Protein AF-A0A7W4J8Z8-F1 (afdb_monomer_lite)

Structure (mmCIF, N/CA/C/O backbone):
data_AF-A0A7W4J8Z8-F1
#
_entry.id   AF-A0A7W4J8Z8-F1
#
loop_
_atom_site.group_PDB
_atom_site.id
_atom_site.type_symbol
_atom_site.label_atom_id
_atom_site.label_alt_id
_atom_site.label_comp_id
_atom_site.label_asym_id
_atom_site.label_entity_id
_atom_site.label_seq_id
_atom_site.pdbx_PDB_ins_code
_atom_site.Cartn_x
_atom_site.Cartn_y
_atom_site.Cartn_z
_atom_site.occupancy
_atom_site.B_iso_or_equiv
_atom_site.auth_seq_id
_atom_site.auth_comp_id
_atom_site.auth_asym_id
_atom_site.auth_atom_id
_atom_site.pdbx_PDB_model_num
ATOM 1 N N . MET A 1 1 ? -40.034 30.675 -9.585 1.00 42.38 1 MET A N 1
ATOM 2 C CA . MET A 1 1 ? -39.821 30.495 -8.136 1.00 42.38 1 MET A CA 1
ATOM 3 C C . MET A 1 1 ? -39.514 29.017 -7.910 1.00 42.38 1 MET A C 1
ATOM 5 O O . MET A 1 1 ? -40.435 28.218 -7.879 1.00 42.38 1 MET A O 1
ATOM 9 N N . VAL A 1 2 ? -38.231 28.637 -7.919 1.00 40.91 2 VAL A N 1
ATOM 10 C CA . VAL A 1 2 ? -37.767 27.247 -7.735 1.00 40.91 2 VAL A CA 1
ATOM 11 C C . VAL A 1 2 ? -36.966 27.216 -6.442 1.00 40.91 2 VAL A C 1
ATOM 13 O O . VAL A 1 2 ? -36.036 28.000 -6.263 1.00 40.91 2 VAL A O 1
ATOM 16 N N . GLN A 1 3 ? -37.427 26.385 -5.515 1.00 41.19 3 GLN A N 1
ATOM 17 C CA . GLN A 1 3 ? -37.025 26.367 -4.119 1.00 41.19 3 GLN A CA 1
ATOM 18 C C . GLN A 1 3 ? -35.650 25.710 -3.961 1.00 41.19 3 GLN A C 1
ATOM 20 O O . GLN A 1 3 ? -35.452 24.547 -4.304 1.00 41.19 3 GLN A O 1
ATOM 25 N N . ALA A 1 4 ? -34.708 26.487 -3.429 1.00 51.62 4 ALA A N 1
ATOM 26 C CA . ALA A 1 4 ? -33.482 26.001 -2.820 1.00 51.62 4 ALA A CA 1
ATOM 27 C C . ALA A 1 4 ? -33.839 25.282 -1.511 1.00 51.62 4 ALA A C 1
ATOM 29 O O . ALA A 1 4 ? -34.516 25.860 -0.662 1.00 51.62 4 ALA A O 1
ATOM 30 N N . GLY A 1 5 ? -33.406 24.032 -1.347 1.00 47.78 5 GLY A N 1
ATOM 31 C CA . GLY A 1 5 ? -33.751 23.276 -0.145 1.00 47.78 5 GLY A CA 1
ATOM 32 C C . GLY A 1 5 ? -33.188 21.866 -0.064 1.00 47.78 5 GLY A C 1
ATOM 33 O O . GLY A 1 5 ? -33.944 20.972 0.276 1.00 47.78 5 GLY A O 1
ATOM 34 N N . LEU A 1 6 ? -31.900 21.643 -0.355 1.00 52.88 6 LEU A N 1
ATOM 35 C CA . LEU A 1 6 ? -31.219 20.387 0.007 1.00 52.88 6 LEU A CA 1
ATOM 36 C C . LEU A 1 6 ? -29.762 20.643 0.431 1.00 52.88 6 LEU A C 1
ATOM 38 O O . LEU A 1 6 ? -28.813 20.166 -0.183 1.00 52.88 6 LEU A O 1
ATOM 42 N N . TYR A 1 7 ? -29.601 21.400 1.517 1.00 50.25 7 TYR A N 1
ATOM 43 C CA . TYR A 1 7 ? -28.434 21.322 2.401 1.00 50.25 7 TYR A CA 1
ATOM 44 C C . TYR A 1 7 ? -28.851 20.559 3.665 1.00 50.25 7 TYR A C 1
ATOM 46 O O . TYR A 1 7 ? -28.956 21.134 4.743 1.00 50.25 7 TYR A O 1
ATOM 54 N N . THR A 1 8 ? -29.172 19.271 3.528 1.00 57.00 8 THR A N 1
ATOM 55 C CA . THR A 1 8 ? -29.459 18.404 4.679 1.00 57.00 8 THR A CA 1
ATOM 56 C C . THR A 1 8 ? -28.176 17.691 5.078 1.00 57.00 8 THR A C 1
ATOM 58 O O . THR A 1 8 ? -27.707 16.795 4.379 1.00 57.00 8 THR A O 1
ATOM 61 N N . GLY A 1 9 ? -27.606 18.114 6.202 1.00 55.19 9 GLY A N 1
ATOM 62 C CA . GLY A 1 9 ? -26.416 17.537 6.820 1.00 55.19 9 GLY A CA 1
ATOM 63 C C . GLY A 1 9 ? -26.642 16.229 7.586 1.00 55.19 9 GLY A C 1
ATOM 64 O O . GLY A 1 9 ? -25.750 15.841 8.325 1.00 55.19 9 GLY A O 1
ATOM 65 N N . ASP A 1 10 ? -27.767 15.523 7.420 1.00 56.47 10 ASP A N 1
ATOM 66 C CA . ASP A 1 10 ? -28.214 14.528 8.415 1.00 56.47 10 ASP A CA 1
ATOM 67 C C . ASP A 1 10 ? -28.560 13.144 7.848 1.00 56.47 10 ASP A C 1
ATOM 69 O O . ASP A 1 10 ? -29.516 12.494 8.266 1.00 56.47 10 ASP A O 1
ATOM 73 N N . VAL A 1 11 ? -27.745 12.636 6.924 1.00 57.03 11 VAL A N 1
ATOM 74 C CA . VAL A 1 11 ? -27.672 11.183 6.706 1.00 57.03 11 VAL A CA 1
ATOM 75 C C . VAL A 1 11 ? -26.208 10.783 6.617 1.00 57.03 11 VAL A C 1
ATOM 77 O O . VAL A 1 11 ? -25.703 10.444 5.549 1.00 57.03 11 VAL A O 1
ATOM 80 N N . LEU A 1 12 ? -25.492 10.856 7.748 1.00 52.72 12 LEU A N 1
ATOM 81 C CA . LEU A 1 12 ? -24.251 10.100 7.876 1.00 52.72 12 LEU A CA 1
ATOM 82 C C . LEU A 1 12 ? -24.650 8.624 7.758 1.00 52.72 12 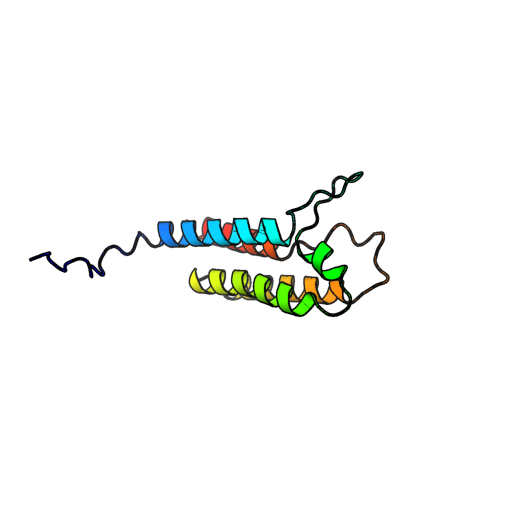LEU A C 1
ATOM 84 O O . LEU A 1 12 ? -25.371 8.107 8.614 1.00 52.72 12 LEU A O 1
ATOM 88 N N . PRO A 1 13 ? -24.270 7.947 6.671 1.00 57.25 13 PRO A N 1
ATOM 89 C CA . PRO A 1 13 ? -24.523 6.523 6.532 1.00 57.25 13 PRO A CA 1
ATOM 90 C C . PRO A 1 13 ? -23.908 5.808 7.747 1.00 57.25 13 PRO A C 1
ATOM 92 O O . PRO A 1 13 ? -22.919 6.298 8.301 1.00 57.25 13 PRO A O 1
ATOM 95 N N . PRO A 1 14 ? -24.476 4.671 8.196 1.00 64.69 14 PRO A N 1
ATOM 96 C CA . PRO A 1 14 ? -23.965 3.984 9.378 1.00 64.69 14 PRO A CA 1
ATOM 97 C C . PRO A 1 14 ? -22.458 3.803 9.209 1.00 64.69 14 PRO A C 1
ATOM 99 O O . PRO A 1 14 ? -22.031 3.454 8.108 1.00 64.69 14 PRO A O 1
ATOM 102 N N . MET A 1 15 ? -21.650 4.060 10.246 1.00 63.53 15 MET A N 1
ATOM 103 C CA . MET A 1 15 ? -20.179 4.074 10.121 1.00 63.53 15 MET A CA 1
ATOM 104 C C . MET A 1 15 ? -19.640 2.840 9.367 1.00 63.53 15 MET A C 1
ATOM 106 O O . MET A 1 15 ? -18.682 2.941 8.605 1.00 63.53 15 MET A O 1
ATOM 110 N N . GLY A 1 16 ? -20.318 1.689 9.479 1.00 74.75 16 GLY A N 1
ATOM 111 C CA . GLY A 1 16 ? -20.030 0.482 8.698 1.00 74.75 16 GLY A CA 1
ATOM 112 C C . GLY A 1 16 ? -20.227 0.598 7.174 1.00 74.75 16 GLY A C 1
ATOM 113 O O . GLY A 1 16 ? -19.421 0.052 6.425 1.00 74.75 16 GLY A O 1
ATOM 114 N N . ALA A 1 17 ? -21.244 1.311 6.685 1.00 82.12 17 ALA A N 1
ATOM 115 C CA . ALA A 1 17 ? -21.470 1.546 5.255 1.00 82.12 17 ALA A CA 1
ATOM 116 C C . ALA A 1 17 ? -20.430 2.501 4.647 1.00 82.12 17 ALA A C 1
ATOM 118 O O . ALA A 1 17 ? -20.005 2.301 3.506 1.00 82.12 17 ALA A O 1
ATOM 119 N N . ASP A 1 18 ? -19.976 3.503 5.406 1.00 86.81 18 ASP A N 1
ATOM 120 C CA . ASP A 1 18 ? -18.858 4.352 4.988 1.00 86.81 18 ASP A CA 1
ATOM 121 C C . ASP A 1 18 ? -17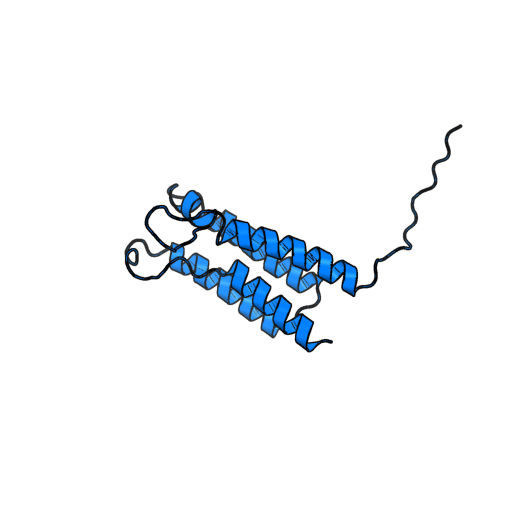.554 3.577 4.909 1.00 86.81 18 ASP A C 1
ATOM 123 O O . ASP A 1 18 ? -16.892 3.603 3.871 1.00 86.81 18 ASP A O 1
ATOM 127 N N . VAL A 1 19 ? -17.216 2.831 5.960 1.00 88.06 19 VAL A N 1
ATOM 128 C CA . VAL A 1 19 ? -16.030 1.969 5.978 1.00 88.06 19 VAL A CA 1
ATOM 129 C C . VAL A 1 19 ? -16.065 0.970 4.814 1.00 88.06 19 VAL A C 1
ATOM 131 O O . VAL A 1 19 ? -15.070 0.825 4.106 1.00 88.06 19 VAL A O 1
ATOM 134 N N . ALA A 1 20 ? -17.215 0.353 4.525 1.00 89.00 20 ALA A N 1
ATOM 135 C CA . ALA A 1 20 ? -17.363 -0.571 3.400 1.00 89.00 20 ALA A CA 1
ATOM 136 C C . AL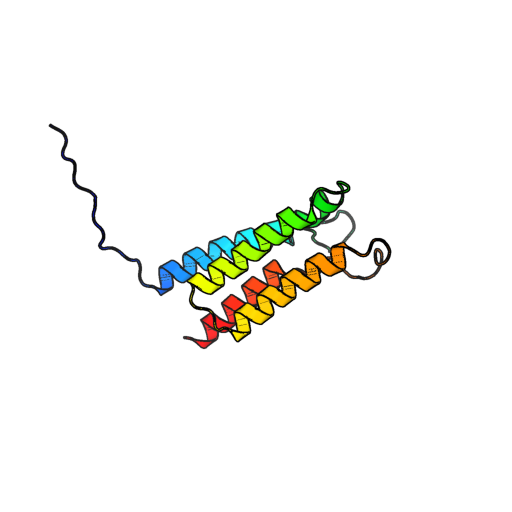A A 1 20 ? -17.133 0.100 2.033 1.00 89.00 20 ALA A C 1
ATOM 138 O O . ALA A 1 20 ? -16.428 -0.449 1.183 1.00 89.00 20 ALA A O 1
ATOM 139 N N . ARG A 1 21 ? -17.681 1.303 1.807 1.00 90.62 21 ARG A N 1
ATOM 140 C CA . ARG A 1 21 ? -17.453 2.053 0.558 1.00 90.62 2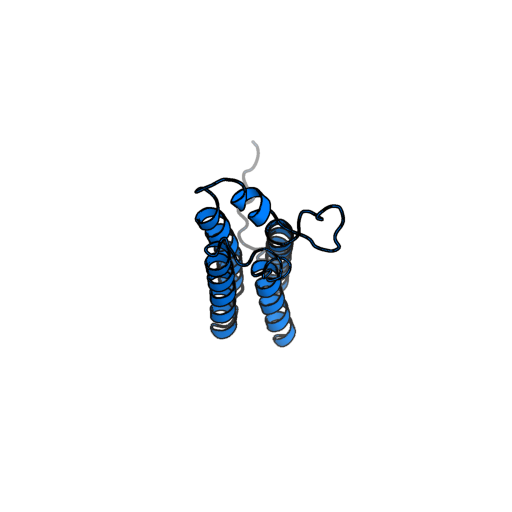1 ARG A CA 1
ATOM 141 C C . ARG A 1 21 ? -15.989 2.438 0.373 1.00 90.62 21 ARG A C 1
ATOM 143 O O . ARG A 1 21 ? -15.465 2.313 -0.735 1.00 90.62 21 ARG A O 1
ATOM 150 N N . ARG A 1 22 ? -15.336 2.891 1.444 1.00 92.06 22 ARG A N 1
ATOM 151 C CA . ARG A 1 22 ? -13.910 3.244 1.437 1.00 92.06 22 ARG A CA 1
ATOM 152 C C . ARG A 1 22 ? -13.047 2.024 1.134 1.00 92.06 22 ARG A C 1
ATOM 154 O O . ARG A 1 22 ? -12.228 2.080 0.219 1.00 92.06 22 ARG A O 1
ATOM 161 N N . LEU A 1 23 ? -13.317 0.900 1.799 1.00 92.62 23 LEU A N 1
ATOM 162 C CA . LEU A 1 23 ? -12.635 -0.373 1.568 1.00 92.62 23 LEU A CA 1
ATOM 163 C C . LEU A 1 23 ? -12.757 -0.845 0.110 1.00 92.62 23 LEU A C 1
ATOM 165 O O . LEU A 1 23 ? -11.762 -1.216 -0.508 1.00 92.62 23 LEU A O 1
ATOM 169 N N . LEU A 1 24 ? -13.957 -0.784 -0.477 1.00 93.25 24 LEU A N 1
ATOM 170 C CA . LEU A 1 24 ? -14.163 -1.146 -1.884 1.00 93.25 24 LEU A CA 1
ATOM 171 C C . LEU A 1 24 ? -13.348 -0.265 -2.839 1.00 93.25 24 LEU A C 1
ATOM 173 O O . LEU A 1 24 ? -12.801 -0.767 -3.824 1.00 93.25 24 LEU A O 1
ATOM 177 N N . ARG A 1 25 ? -13.253 1.039 -2.553 1.00 92.19 25 ARG A N 1
ATOM 178 C CA . ARG A 1 25 ? -12.481 1.988 -3.365 1.00 92.19 25 ARG A CA 1
ATOM 179 C C . ARG A 1 25 ? -10.992 1.654 -3.344 1.00 92.19 25 ARG A C 1
ATOM 181 O O . ARG A 1 25 ? -10.401 1.493 -4.411 1.00 92.19 25 ARG A O 1
ATOM 188 N N . ILE A 1 26 ? -10.403 1.493 -2.160 1.00 92.69 26 ILE A N 1
ATOM 189 C CA . ILE A 1 26 ? -8.972 1.177 -2.038 1.00 92.69 26 ILE A CA 1
ATOM 190 C C . ILE A 1 26 ? -8.639 -0.230 -2.537 1.00 92.69 26 ILE A C 1
ATOM 192 O O . ILE A 1 26 ? -7.560 -0.432 -3.075 1.00 92.69 26 ILE A O 1
ATOM 196 N N . LYS A 1 27 ? -9.571 -1.188 -2.453 1.00 93.12 27 LYS A N 1
ATOM 197 C CA . LYS A 1 27 ? -9.395 -2.538 -3.009 1.00 93.12 27 LYS A CA 1
ATOM 198 C C . LYS A 1 27 ? -9.288 -2.527 -4.530 1.00 93.12 27 LYS A C 1
ATOM 200 O O . LYS A 1 27 ? -8.431 -3.207 -5.089 1.00 93.12 27 LYS A O 1
ATOM 205 N N . ARG A 1 28 ? -10.136 -1.741 -5.202 1.00 91.75 28 ARG A N 1
ATOM 206 C CA . ARG A 1 28 ? -10.043 -1.540 -6.657 1.00 91.75 28 ARG A CA 1
ATOM 207 C C . ARG A 1 28 ? -8.730 -0.867 -7.032 1.00 91.75 28 ARG A C 1
ATOM 209 O O . ARG A 1 28 ? -8.068 -1.328 -7.953 1.00 91.75 28 ARG A O 1
ATOM 216 N N . LEU A 1 29 ? -8.351 0.177 -6.295 1.00 89.88 29 LEU A N 1
ATOM 217 C CA . LEU A 1 29 ? -7.101 0.892 -6.528 1.00 89.88 29 LEU A CA 1
ATOM 218 C C . LEU A 1 29 ? -5.887 -0.034 -6.367 1.00 89.88 29 LEU A C 1
ATOM 220 O O . LEU A 1 29 ? -5.099 -0.149 -7.293 1.00 89.88 29 LEU A O 1
ATOM 224 N N . ALA A 1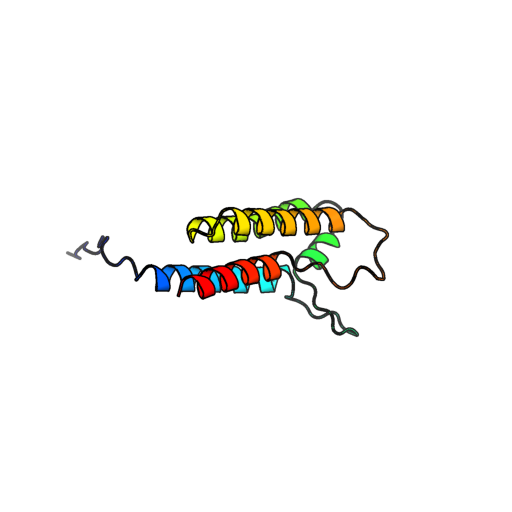 30 ? -5.797 -0.776 -5.261 1.00 89.44 30 ALA A N 1
ATOM 225 C CA . ALA A 1 30 ? -4.729 -1.745 -5.019 1.00 89.44 30 ALA A CA 1
ATOM 226 C C . ALA A 1 30 ? -4.626 -2.806 -6.123 1.00 89.44 30 ALA A C 1
ATOM 228 O O . ALA A 1 30 ? -3.535 -3.171 -6.546 1.00 89.44 30 ALA A O 1
ATOM 229 N N . TRP A 1 31 ? -5.765 -3.293 -6.622 1.00 89.44 31 TRP A N 1
ATOM 230 C CA . TRP A 1 31 ? -5.767 -4.256 -7.719 1.00 89.44 31 TRP A CA 1
ATOM 231 C C . TRP A 1 31 ? -5.214 -3.660 -9.016 1.00 89.44 31 TRP A C 1
ATOM 233 O O . TRP A 1 31 ? -4.465 -4.325 -9.728 1.00 89.44 31 TRP A O 1
ATOM 243 N N . VAL A 1 32 ? -5.556 -2.406 -9.311 1.00 87.25 32 VAL A N 1
ATOM 244 C CA . VAL A 1 32 ? -5.033 -1.691 -10.479 1.00 87.25 32 VAL A CA 1
ATOM 245 C C . VAL A 1 32 ? -3.523 -1.440 -10.343 1.00 87.25 32 VAL A C 1
ATOM 247 O O . VAL A 1 32 ? -2.777 -1.649 -11.300 1.00 87.25 32 VAL A O 1
ATOM 250 N N . LEU A 1 33 ? -3.064 -1.055 -9.152 1.00 84.06 33 LEU A N 1
ATOM 251 C CA . LEU A 1 33 ? -1.654 -0.757 -8.881 1.00 84.06 33 LEU A CA 1
ATOM 252 C C . LEU A 1 33 ? -0.750 -1.987 -8.947 1.00 84.06 33 LEU A C 1
ATOM 254 O O . LEU A 1 33 ? 0.325 -1.887 -9.527 1.00 84.06 33 LEU A O 1
ATOM 258 N N . ASP A 1 34 ? -1.216 -3.140 -8.451 1.00 83.50 34 ASP A N 1
ATOM 259 C CA . ASP A 1 34 ? -0.359 -4.322 -8.262 1.00 83.50 34 ASP A CA 1
ATOM 260 C C . ASP A 1 34 ? -0.653 -5.476 -9.243 1.00 83.50 34 ASP A C 1
ATOM 262 O O . ASP A 1 34 ? 0.111 -6.443 -9.323 1.00 83.50 34 ASP A O 1
ATOM 266 N N . ALA A 1 35 ? -1.805 -5.477 -9.930 1.00 82.00 35 ALA A N 1
ATOM 267 C CA . ALA A 1 35 ? -2.288 -6.672 -10.638 1.00 82.00 35 ALA A CA 1
ATOM 268 C C . ALA A 1 35 ? -3.108 -6.432 -11.924 1.00 82.00 35 ALA A C 1
ATOM 270 O O . ALA A 1 35 ? -3.694 -7.396 -12.439 1.00 82.00 35 ALA A O 1
ATOM 271 N N . ALA A 1 36 ? -3.147 -5.201 -12.449 1.00 82.31 36 ALA A N 1
ATOM 272 C CA . ALA A 1 36 ? -3.966 -4.827 -13.607 1.00 82.31 36 ALA A CA 1
ATOM 273 C C . ALA A 1 36 ? -3.714 -5.681 -14.863 1.00 82.31 36 ALA A C 1
ATOM 275 O O . ALA A 1 36 ? -4.666 -6.071 -15.542 1.00 82.31 36 ALA A O 1
ATOM 276 N N . PHE A 1 37 ? -2.457 -6.015 -15.160 1.00 74.75 37 PHE A N 1
ATOM 277 C CA . PHE A 1 37 ? -2.054 -6.674 -16.400 1.00 74.75 37 PHE A CA 1
ATOM 278 C C . PHE A 1 37 ? -1.539 -8.089 -16.136 1.00 74.75 37 PHE A C 1
ATOM 280 O O . PHE A 1 37 ? -0.822 -8.351 -15.172 1.00 74.75 37 PHE A O 1
ATOM 287 N N . ARG A 1 38 ? -1.910 -9.039 -16.999 1.00 74.38 38 ARG A N 1
ATOM 288 C CA . ARG A 1 38 ? -1.319 -10.383 -17.009 1.00 74.38 38 ARG A CA 1
ATOM 289 C C . ARG A 1 38 ? -0.152 -10.379 -17.987 1.00 74.38 38 ARG A C 1
ATOM 291 O O . ARG A 1 38 ? -0.330 -9.971 -19.130 1.00 74.38 38 ARG A O 1
ATOM 298 N N . VAL A 1 39 ? 1.002 -10.866 -17.547 1.00 67.50 39 VAL A N 1
ATOM 299 C CA . VAL A 1 39 ? 2.176 -10.980 -18.414 1.00 67.50 39 VAL A CA 1
ATOM 300 C C . VAL A 1 39 ? 1.959 -12.161 -19.374 1.00 67.50 39 VAL A C 1
ATOM 302 O O . VAL A 1 39 ? 1.735 -13.282 -18.904 1.00 67.50 39 VAL A O 1
ATOM 305 N N . PRO A 1 40 ? 1.968 -11.948 -20.704 1.00 60.22 40 PRO A N 1
ATOM 306 C CA . PRO A 1 40 ? 1.782 -13.026 -21.672 1.00 60.22 40 PRO A CA 1
ATOM 307 C C . PRO A 1 40 ? 2.889 -14.077 -21.516 1.00 60.22 40 PRO A C 1
ATOM 309 O O . PRO A 1 40 ? 4.052 -13.740 -21.324 1.00 60.22 40 PRO A O 1
ATOM 312 N N . GLY A 1 41 ? 2.522 -15.360 -21.549 1.00 67.50 41 GLY A N 1
ATOM 313 C CA . GLY A 1 41 ? 3.470 -16.466 -21.356 1.00 67.50 41 GLY A CA 1
ATOM 314 C C . GLY A 1 41 ? 3.792 -16.820 -19.897 1.00 67.50 41 GLY A C 1
ATOM 315 O O . GLY A 1 41 ? 4.460 -17.824 -19.670 1.00 67.50 41 GLY A O 1
ATOM 316 N N . THR A 1 42 ? 3.284 -16.084 -18.897 1.00 68.75 42 THR A N 1
ATOM 317 C CA . THR A 1 42 ? 3.458 -16.438 -17.473 1.00 68.75 42 THR A CA 1
ATOM 318 C C . THR A 1 42 ? 2.138 -16.408 -16.690 1.00 68.75 42 THR A C 1
ATOM 320 O O . THR A 1 42 ? 1.102 -15.933 -17.162 1.00 68.75 42 THR A O 1
ATOM 323 N N . ARG A 1 43 ? 2.143 -16.940 -15.457 1.00 70.31 43 ARG A N 1
ATOM 324 C CA . ARG A 1 43 ? 1.000 -16.834 -14.524 1.00 70.31 43 ARG A CA 1
ATOM 325 C C . ARG A 1 43 ? 0.981 -15.505 -13.761 1.00 70.31 43 ARG A C 1
ATOM 327 O O . ARG A 1 43 ? 0.031 -15.246 -13.017 1.00 70.31 43 ARG A O 1
ATOM 334 N N . PHE A 1 44 ? 2.008 -14.679 -13.930 1.00 66.44 44 PHE A N 1
ATOM 335 C CA . PHE A 1 44 ? 2.213 -13.485 -13.133 1.00 66.44 44 PHE A CA 1
ATOM 336 C C . PHE A 1 44 ? 1.341 -12.323 -13.607 1.00 66.44 44 PHE A C 1
ATOM 338 O O . PHE A 1 44 ? 0.975 -12.192 -14.780 1.00 66.44 44 PHE A O 1
ATOM 345 N N . ARG A 1 45 ? 0.965 -11.487 -12.639 1.00 72.38 45 ARG A N 1
ATOM 346 C CA . ARG A 1 45 ? 0.263 -10.228 -12.873 1.00 72.38 45 ARG A CA 1
ATOM 347 C C . ARG A 1 45 ? 1.127 -9.100 -12.362 1.00 72.38 45 ARG A C 1
ATOM 349 O O . ARG A 1 45 ? 1.578 -9.188 -11.221 1.00 72.38 45 ARG A O 1
ATOM 356 N N . VAL A 1 46 ? 1.273 -8.084 -13.192 1.00 69.88 46 VAL A N 1
ATOM 357 C CA . VAL A 1 46 ? 1.956 -6.835 -12.890 1.00 69.88 46 VAL A CA 1
ATOM 358 C C . VAL A 1 46 ? 0.929 -5.718 -12.964 1.00 69.88 46 VAL A C 1
ATOM 360 O O . VAL A 1 46 ? 0.006 -5.766 -13.782 1.00 69.88 46 VAL A O 1
ATOM 363 N N . GLY A 1 47 ? 1.017 -4.750 -12.068 1.00 72.94 47 GLY A N 1
ATOM 364 C CA . GLY A 1 47 ? 0.152 -3.584 -12.145 1.00 72.94 47 GLY A CA 1
ATOM 365 C C . GLY A 1 47 ? 0.825 -2.423 -12.860 1.00 72.94 47 GLY A C 1
ATOM 366 O O . GLY A 1 47 ? 1.786 -2.615 -13.607 1.00 72.94 47 GLY A O 1
ATOM 367 N N . LEU A 1 48 ? 0.277 -1.225 -12.664 1.00 71.38 48 LEU A N 1
ATOM 368 C CA . LEU A 1 48 ? 0.766 -0.013 -13.326 1.00 71.38 48 LEU A CA 1
ATOM 369 C C . LEU A 1 48 ? 2.235 0.298 -13.007 1.00 71.38 48 LEU A C 1
ATOM 371 O O . LEU A 1 48 ? 2.880 0.941 -13.829 1.00 71.38 48 LEU A O 1
ATOM 375 N N . ASP A 1 49 ? 2.774 -0.204 -11.891 1.00 64.56 49 ASP A N 1
ATOM 376 C CA . ASP A 1 49 ? 4.160 0.068 -11.486 1.00 64.56 49 ASP A CA 1
ATOM 377 C C . ASP A 1 49 ? 5.162 -0.426 -12.523 1.00 64.56 49 ASP A C 1
ATOM 379 O O . ASP A 1 49 ? 6.030 0.306 -12.980 1.00 64.56 49 ASP A O 1
ATOM 383 N N . ALA A 1 50 ? 4.963 -1.653 -13.009 1.00 60.00 50 ALA A N 1
ATOM 384 C CA . ALA A 1 50 ? 5.857 -2.265 -13.984 1.00 60.00 50 ALA A CA 1
ATOM 385 C C . ALA A 1 50 ? 5.846 -1.543 -15.343 1.00 60.00 50 ALA A C 1
ATOM 387 O O . ALA A 1 50 ? 6.838 -1.573 -16.066 1.00 60.00 50 ALA A O 1
ATOM 388 N N . LEU A 1 51 ? 4.732 -0.892 -15.704 1.00 63.22 51 LEU A N 1
ATOM 389 C CA . LEU A 1 51 ? 4.652 -0.076 -16.922 1.00 63.22 51 LEU A CA 1
ATOM 390 C C . LEU A 1 51 ? 5.356 1.268 -16.743 1.00 63.22 51 LEU A C 1
ATOM 392 O O . LEU A 1 51 ? 5.995 1.767 -17.665 1.00 63.22 51 LEU A O 1
ATOM 396 N N . ILE A 1 52 ? 5.231 1.845 -15.554 1.00 62.56 52 ILE A N 1
ATOM 397 C CA . ILE A 1 52 ? 5.818 3.127 -15.195 1.00 62.56 52 ILE A CA 1
ATOM 398 C C . ILE A 1 52 ? 7.343 2.994 -14.992 1.00 62.56 52 ILE A C 1
ATOM 400 O O . ILE A 1 52 ? 8.094 3.851 -15.453 1.00 62.56 52 ILE A O 1
ATOM 404 N N . GLY A 1 53 ? 7.812 1.897 -14.392 1.00 57.19 53 GLY A N 1
ATOM 405 C CA . GLY A 1 53 ? 9.230 1.557 -14.228 1.00 57.19 53 GLY A CA 1
ATOM 406 C C . GLY A 1 53 ? 9.964 1.249 -15.540 1.00 57.19 53 GLY A C 1
ATOM 407 O O . GLY A 1 53 ? 11.191 1.270 -15.573 1.00 57.19 53 GLY A O 1
ATOM 408 N N . LEU A 1 54 ? 9.233 1.034 -16.642 1.00 58.56 54 LEU A N 1
ATOM 409 C CA . LEU A 1 54 ? 9.807 0.942 -17.990 1.00 58.56 54 LEU A CA 1
ATOM 410 C C . LEU A 1 54 ? 10.304 2.310 -18.502 1.00 58.56 54 LEU A C 1
ATOM 412 O O . LEU A 1 54 ? 11.137 2.366 -19.407 1.00 58.56 54 LEU A O 1
ATOM 416 N N . PHE A 1 55 ? 9.812 3.415 -17.926 1.00 54.81 55 PHE A N 1
ATOM 417 C CA . PHE A 1 55 ? 10.286 4.766 -18.210 1.00 54.81 55 PHE A CA 1
ATOM 418 C C . PHE A 1 55 ? 11.395 5.168 -17.221 1.00 54.81 55 PHE A C 1
ATOM 420 O O . PHE A 1 55 ? 11.126 5.315 -16.024 1.00 54.81 55 PHE A O 1
ATOM 427 N N . PRO A 1 56 ? 12.640 5.404 -17.683 1.00 52.09 56 PRO A N 1
ATOM 428 C CA . PRO A 1 56 ? 13.725 5.800 -16.794 1.00 52.09 56 PRO A CA 1
ATOM 429 C C . PRO A 1 56 ? 13.417 7.148 -16.120 1.00 52.09 56 PRO A C 1
ATOM 431 O O . PRO A 1 56 ? 13.217 8.160 -16.789 1.00 52.09 56 PRO A O 1
ATOM 434 N N . GLY A 1 57 ? 13.396 7.156 -14.782 1.00 56.66 57 GLY A N 1
ATOM 435 C CA . GLY A 1 57 ? 13.383 8.369 -13.953 1.00 56.66 57 GLY A CA 1
ATOM 436 C C . GLY A 1 57 ? 12.020 8.952 -13.542 1.00 56.66 57 GLY A C 1
ATOM 437 O O . GLY A 1 57 ? 12.012 9.964 -12.847 1.00 56.66 57 GLY A O 1
ATOM 438 N N . GLY A 1 58 ? 10.879 8.357 -13.918 1.00 52.75 58 GLY A N 1
ATOM 439 C CA . GLY A 1 58 ? 9.559 9.001 -13.740 1.00 52.75 58 GLY A CA 1
ATOM 440 C C . GLY A 1 58 ? 8.579 8.366 -12.745 1.00 52.75 58 GLY A C 1
ATOM 441 O O . GLY A 1 58 ? 7.508 8.926 -12.515 1.00 52.75 58 GLY A O 1
ATOM 442 N N . GLY A 1 59 ? 8.894 7.197 -12.184 1.00 60.03 59 GLY A N 1
ATOM 443 C CA . GLY A 1 59 ? 7.843 6.298 -11.705 1.00 60.03 59 GLY A CA 1
ATOM 444 C C . GLY A 1 59 ? 7.606 6.139 -10.211 1.00 60.03 59 GLY A C 1
ATOM 445 O O . GLY A 1 59 ? 6.464 6.121 -9.749 1.00 60.03 59 GLY A O 1
ATOM 446 N N . SER A 1 60 ? 8.689 6.051 -9.449 1.00 62.25 60 SER A N 1
ATOM 447 C CA . SER A 1 60 ? 8.674 5.582 -8.061 1.00 62.25 60 SER A CA 1
ATOM 448 C C . SER A 1 60 ? 8.019 6.565 -7.089 1.00 62.25 60 SER A C 1
ATOM 450 O O . SER A 1 60 ? 7.303 6.159 -6.177 1.00 62.25 60 SER A O 1
ATOM 452 N N . ALA A 1 61 ? 8.193 7.873 -7.301 1.00 64.94 61 ALA A N 1
ATOM 453 C CA . ALA A 1 61 ? 7.570 8.891 -6.454 1.00 64.94 61 ALA A CA 1
ATOM 454 C C . ALA A 1 61 ? 6.043 8.930 -6.629 1.00 64.94 61 ALA A C 1
ATOM 456 O O . ALA A 1 61 ? 5.308 9.036 -5.649 1.00 64.94 61 ALA A O 1
ATOM 457 N N . LEU A 1 62 ? 5.555 8.813 -7.869 1.00 70.62 62 LEU A N 1
ATOM 458 C CA . LEU A 1 62 ? 4.123 8.782 -8.164 1.00 70.62 62 LEU A CA 1
ATOM 459 C C . LEU A 1 62 ? 3.474 7.506 -7.622 1.00 70.62 62 LEU A C 1
ATOM 461 O O . LEU A 1 62 ? 2.451 7.602 -6.948 1.00 70.62 62 LEU A O 1
ATOM 465 N N . MET A 1 63 ? 4.079 6.337 -7.849 1.00 70.00 63 MET A N 1
ATOM 466 C CA . MET A 1 63 ? 3.550 5.075 -7.320 1.00 70.00 63 MET A CA 1
ATOM 467 C C . MET A 1 63 ? 3.565 5.042 -5.791 1.00 70.00 63 MET A C 1
ATOM 469 O O . MET A 1 63 ? 2.534 4.750 -5.186 1.00 70.00 63 MET A O 1
ATOM 473 N N . GLY A 1 64 ? 4.648 5.501 -5.155 1.00 75.44 64 GLY A N 1
ATOM 474 C CA . GLY A 1 64 ? 4.702 5.671 -3.703 1.00 75.44 64 GLY A CA 1
ATOM 475 C C . GLY A 1 64 ? 3.596 6.589 -3.168 1.00 75.44 64 GLY A C 1
ATOM 476 O O . GLY A 1 64 ? 2.931 6.249 -2.189 1.00 75.44 64 GLY A O 1
ATOM 477 N N . LEU A 1 65 ? 3.318 7.719 -3.830 1.00 80.25 65 LEU A N 1
ATOM 478 C CA . LEU A 1 65 ? 2.238 8.634 -3.432 1.00 80.25 65 LEU A CA 1
ATOM 479 C C . LEU A 1 65 ? 0.848 7.985 -3.507 1.00 80.25 65 LEU A C 1
ATOM 481 O O . LEU A 1 65 ? 0.024 8.199 -2.613 1.00 80.25 65 LEU A O 1
ATOM 485 N N . VAL A 1 66 ? 0.574 7.177 -4.534 1.00 82.19 66 VAL A N 1
ATOM 486 C CA . VAL A 1 66 ? -0.709 6.466 -4.635 1.00 82.19 66 VAL A CA 1
ATOM 487 C C . VAL A 1 66 ? -0.799 5.345 -3.589 1.00 82.19 66 VAL A C 1
ATOM 489 O O . VAL A 1 66 ? -1.852 5.175 -2.969 1.00 82.19 66 VAL A O 1
ATOM 492 N N . SER A 1 67 ? 0.297 4.646 -3.295 1.00 83.38 67 SER A N 1
ATOM 493 C CA . SER A 1 67 ? 0.347 3.667 -2.202 1.00 83.38 67 SER A CA 1
ATOM 494 C C . SER A 1 67 ? 0.094 4.326 -0.832 1.00 83.38 67 SER A C 1
ATOM 496 O O . SER A 1 67 ? -0.655 3.795 -0.004 1.00 83.38 67 SER A O 1
ATOM 498 N N . LEU A 1 68 ? 0.611 5.543 -0.602 1.00 87.00 68 LEU A N 1
ATOM 499 C CA . LEU A 1 68 ? 0.316 6.335 0.601 1.00 87.00 68 LEU A CA 1
ATOM 500 C C . LEU A 1 68 ? -1.168 6.714 0.723 1.00 87.00 68 LEU A C 1
ATOM 502 O O . LEU A 1 68 ? -1.680 6.789 1.842 1.00 87.00 68 LEU A O 1
ATOM 506 N N . TYR A 1 69 ? -1.890 6.910 -0.384 1.00 91.56 69 TYR A N 1
ATOM 507 C CA . TYR A 1 69 ? -3.332 7.177 -0.335 1.00 91.56 69 TYR A CA 1
ATOM 508 C C . TYR A 1 69 ? -4.114 6.019 0.312 1.00 91.56 69 TYR A C 1
ATOM 510 O O . TYR A 1 69 ? -5.049 6.254 1.080 1.00 91.56 69 TYR A O 1
ATOM 518 N N . ILE A 1 70 ? -3.704 4.766 0.080 1.00 91.38 70 ILE A N 1
ATOM 519 C CA . ILE A 1 70 ? -4.319 3.591 0.722 1.00 91.38 70 ILE A CA 1
ATOM 520 C C . ILE A 1 70 ? -4.071 3.606 2.237 1.00 91.38 70 ILE A C 1
ATOM 522 O O . ILE A 1 70 ? -4.980 3.312 3.017 1.00 91.38 70 ILE A O 1
ATOM 526 N N . VAL A 1 71 ? -2.867 3.999 2.665 1.00 93.31 71 VAL A N 1
ATOM 527 C CA . VAL A 1 71 ? -2.526 4.182 4.088 1.00 93.31 71 VAL A CA 1
ATOM 528 C C . VAL A 1 71 ? -3.365 5.298 4.715 1.00 93.31 71 VAL A C 1
ATOM 530 O O . VAL A 1 71 ? -3.893 5.139 5.816 1.00 93.31 71 VAL A O 1
ATOM 533 N N . TRP A 1 72 ? -3.536 6.415 4.008 1.00 93.25 72 TRP A N 1
ATOM 534 C CA . TRP A 1 72 ? -4.344 7.538 4.476 1.00 93.25 72 TRP A CA 1
ATOM 535 C C . TRP A 1 72 ? -5.814 7.155 4.662 1.00 93.25 72 TRP A C 1
ATOM 537 O O . TRP A 1 72 ? -6.416 7.479 5.687 1.00 93.25 72 TRP A O 1
ATOM 547 N N . GLU A 1 73 ? -6.393 6.403 3.726 1.00 93.25 73 GLU A N 1
ATOM 548 C CA . GLU A 1 73 ? -7.776 5.950 3.854 1.00 93.25 73 GLU A CA 1
ATOM 549 C C . GLU A 1 73 ? -7.945 4.969 5.027 1.00 93.25 73 GLU A C 1
ATOM 551 O O . GLU A 1 73 ? -8.932 5.041 5.761 1.00 93.25 73 GLU A O 1
ATOM 556 N N . ALA A 1 74 ? -6.957 4.101 5.268 1.00 91.38 74 ALA A N 1
ATOM 557 C CA . ALA A 1 74 ? -6.922 3.237 6.448 1.00 91.38 74 ALA A CA 1
ATOM 558 C C . ALA A 1 74 ? -6.887 4.034 7.758 1.00 91.38 74 ALA A C 1
ATOM 560 O O . ALA A 1 74 ? -7.600 3.703 8.708 1.00 91.38 74 ALA A O 1
ATOM 561 N N . TRP A 1 75 ? -6.116 5.120 7.803 1.00 93.44 75 TRP A N 1
ATOM 562 C CA . TRP A 1 75 ? -6.101 6.016 8.956 1.00 93.44 75 TRP A CA 1
ATOM 563 C C . TRP A 1 75 ? -7.471 6.669 9.184 1.00 93.44 75 TRP A C 1
ATOM 565 O O . TRP A 1 75 ? -7.961 6.678 10.313 1.00 93.44 75 TRP A O 1
ATOM 575 N N . ARG A 1 76 ? -8.159 7.107 8.119 1.00 91.62 76 ARG A N 1
ATOM 576 C CA . ARG A 1 76 ? -9.532 7.646 8.214 1.00 91.62 76 ARG A CA 1
ATOM 577 C C . ARG A 1 76 ? -10.573 6.614 8.645 1.00 91.62 76 ARG A C 1
ATOM 579 O O . ARG A 1 76 ? -11.579 6.990 9.236 1.00 91.62 76 ARG A O 1
ATOM 586 N N . MET A 1 77 ? -10.342 5.332 8.368 1.00 89.94 77 MET A N 1
ATOM 587 C CA . MET A 1 77 ? -11.167 4.224 8.871 1.00 89.94 77 MET A CA 1
ATOM 588 C C . MET A 1 77 ? -10.835 3.839 10.325 1.00 89.94 77 MET A C 1
ATOM 590 O O . MET A 1 77 ? -11.421 2.899 10.863 1.00 89.94 77 MET A O 1
ATOM 594 N N . GLY A 1 78 ? -9.896 4.538 10.972 1.00 89.50 78 GLY A N 1
ATOM 595 C CA . GLY A 1 78 ? -9.517 4.290 12.359 1.00 89.50 78 GLY A CA 1
ATOM 596 C C . GLY A 1 78 ? -8.777 2.967 12.546 1.00 89.50 78 GLY A C 1
ATOM 597 O O . GLY A 1 78 ? -9.012 2.269 13.534 1.00 89.50 78 GLY A O 1
ATOM 598 N N . MET A 1 79 ? -7.937 2.557 11.588 1.00 93.44 79 MET A N 1
ATOM 599 C CA . MET A 1 79 ? -7.065 1.387 11.763 1.00 93.44 79 MET A CA 1
ATOM 600 C C . MET A 1 79 ? -6.095 1.590 12.938 1.00 93.44 79 MET A C 1
ATOM 602 O O . MET A 1 79 ? -5.670 2.712 13.223 1.00 93.44 79 MET A O 1
ATOM 606 N N . SER A 1 80 ? -5.738 0.505 13.630 1.00 93.88 80 SER A N 1
ATOM 607 C CA . SER A 1 80 ? -4.786 0.567 14.742 1.00 93.88 80 SER A CA 1
ATOM 608 C C . SER A 1 80 ? -3.398 1.027 14.276 1.00 93.88 80 SER A C 1
ATOM 610 O O . SER A 1 80 ? -2.980 0.795 13.139 1.00 93.88 80 SER A O 1
ATOM 612 N N . ARG A 1 81 ? -2.638 1.660 15.181 1.00 93.69 81 ARG A N 1
ATOM 613 C CA . ARG A 1 81 ? -1.282 2.166 14.882 1.00 93.69 81 ARG A CA 1
ATOM 614 C C . ARG A 1 81 ? -0.346 1.051 14.399 1.00 93.69 81 ARG A C 1
ATOM 616 O O . ARG A 1 81 ? 0.480 1.290 13.526 1.00 93.69 81 ARG A O 1
ATOM 623 N N . GLY A 1 82 ? -0.515 -0.168 14.921 1.00 94.75 82 GLY A N 1
ATOM 624 C CA . GLY A 1 82 ? 0.246 -1.343 14.490 1.00 94.75 82 GLY A CA 1
ATOM 625 C C . GLY A 1 82 ? -0.053 -1.760 13.047 1.00 94.75 82 GLY A C 1
ATOM 626 O O . GLY A 1 82 ? 0.870 -2.094 12.306 1.00 94.75 82 GLY A O 1
ATOM 627 N N . VAL A 1 83 ? -1.318 -1.692 12.617 1.00 94.62 83 VAL A N 1
ATOM 628 C CA . VAL A 1 83 ? -1.702 -1.947 11.220 1.00 94.62 83 VAL A CA 1
ATOM 629 C C . VAL A 1 83 ? -1.135 -0.875 10.299 1.00 94.62 83 VAL A C 1
ATOM 631 O O . VAL A 1 83 ? -0.497 -1.215 9.307 1.00 94.62 83 VAL A O 1
ATOM 634 N N . LEU A 1 84 ? -1.283 0.404 10.654 1.00 94.50 84 LEU A N 1
ATOM 635 C CA . LEU A 1 84 ? -0.754 1.512 9.854 1.00 94.50 84 LEU A CA 1
ATOM 636 C C . LEU A 1 84 ? 0.771 1.431 9.689 1.00 94.50 84 LEU A C 1
ATOM 638 O O . LEU A 1 84 ? 1.272 1.601 8.581 1.00 94.50 84 LEU A O 1
ATOM 642 N N . ALA A 1 85 ? 1.507 1.097 10.753 1.00 95.44 85 ALA A N 1
ATOM 643 C CA . ALA A 1 85 ? 2.958 0.916 10.687 1.00 95.44 85 ALA A CA 1
ATOM 644 C C . ALA A 1 85 ? 3.362 -0.211 9.721 1.00 95.44 85 ALA A C 1
ATOM 646 O O . ALA A 1 85 ? 4.258 -0.031 8.898 1.00 95.44 85 ALA A O 1
ATOM 647 N N . ARG A 1 86 ? 2.663 -1.354 9.765 1.00 94.69 86 ARG A N 1
ATOM 648 C CA . ARG A 1 86 ? 2.876 -2.456 8.810 1.00 94.69 86 ARG A CA 1
ATOM 649 C C . ARG A 1 86 ? 2.560 -2.037 7.378 1.00 94.69 86 ARG A C 1
ATOM 651 O O . ARG A 1 86 ? 3.254 -2.462 6.461 1.00 94.69 86 ARG A O 1
ATOM 658 N N . MET A 1 87 ? 1.539 -1.202 7.188 1.00 94.31 87 MET A N 1
ATOM 659 C CA . MET A 1 87 ? 1.187 -0.722 5.859 1.00 94.31 87 MET A CA 1
ATOM 660 C C . MET A 1 87 ? 2.263 0.181 5.260 1.00 94.31 87 MET A C 1
ATOM 662 O O . MET A 1 87 ? 2.630 0.001 4.103 1.00 94.31 87 MET A O 1
ATOM 666 N N . VAL A 1 88 ? 2.799 1.111 6.053 1.00 93.19 88 VAL A N 1
ATOM 667 C CA . VAL A 1 88 ? 3.920 1.968 5.640 1.00 93.19 88 VAL A CA 1
ATOM 668 C C . VAL A 1 88 ? 5.158 1.127 5.331 1.00 93.19 88 VAL A C 1
ATOM 670 O O . VAL A 1 88 ? 5.794 1.346 4.305 1.00 93.19 88 VAL A O 1
ATOM 673 N N . ALA A 1 89 ? 5.466 0.126 6.162 1.00 91.69 89 ALA A N 1
ATOM 674 C CA . ALA A 1 89 ? 6.587 -0.779 5.915 1.00 91.69 89 ALA A CA 1
ATOM 675 C C . ALA A 1 89 ? 6.456 -1.511 4.569 1.00 91.69 89 ALA A C 1
ATOM 677 O O . ALA A 1 89 ? 7.441 -1.616 3.846 1.00 91.69 89 ALA A O 1
ATOM 678 N N . ASN A 1 90 ? 5.252 -1.961 4.195 1.00 90.75 90 ASN A N 1
ATOM 679 C CA . ASN A 1 90 ? 5.030 -2.590 2.891 1.00 90.75 90 ASN A CA 1
ATOM 680 C C . ASN A 1 90 ? 5.346 -1.638 1.724 1.00 90.75 90 ASN A C 1
ATOM 682 O O . ASN A 1 90 ? 5.977 -2.075 0.769 1.00 90.75 90 ASN A O 1
ATOM 686 N N . VAL A 1 91 ? 4.949 -0.362 1.816 1.00 87.12 91 VAL A N 1
ATOM 687 C CA . VAL A 1 91 ? 5.233 0.644 0.773 1.00 87.12 91 VAL A CA 1
ATOM 688 C C . VAL A 1 91 ? 6.732 0.919 0.666 1.00 87.12 91 VAL A C 1
ATOM 690 O O . VAL A 1 91 ? 7.282 0.929 -0.426 1.00 87.12 91 VAL A O 1
ATOM 693 N N . VAL A 1 92 ? 7.419 1.089 1.799 1.00 86.06 92 VAL A N 1
ATOM 694 C CA . VAL A 1 92 ? 8.874 1.315 1.811 1.00 86.06 92 VAL A CA 1
ATOM 695 C C . VAL A 1 92 ? 9.625 0.130 1.204 1.00 86.06 92 VAL A C 1
ATOM 697 O O . VAL A 1 92 ? 10.579 0.333 0.461 1.00 86.06 92 VAL A O 1
ATOM 700 N N . LEU A 1 93 ? 9.200 -1.100 1.509 1.00 83.62 93 LEU A N 1
ATOM 701 C CA . LEU A 1 93 ? 9.810 -2.306 0.952 1.00 83.62 93 LEU A CA 1
ATOM 702 C C . LEU A 1 93 ? 9.624 -2.395 -0.567 1.00 83.62 93 LEU A C 1
ATOM 704 O O . LEU A 1 93 ? 10.584 -2.719 -1.254 1.00 83.62 93 LEU A O 1
ATOM 708 N N . GLU A 1 94 ? 8.432 -2.086 -1.080 1.00 78.25 94 GLU A N 1
ATOM 709 C CA . GLU A 1 94 ? 8.149 -2.017 -2.523 1.00 78.25 94 GLU A CA 1
ATOM 710 C C . GLU A 1 94 ? 9.074 -1.006 -3.214 1.00 78.25 94 GLU A C 1
ATOM 712 O O . GLU A 1 94 ? 9.883 -1.393 -4.054 1.00 78.25 94 GLU A O 1
ATOM 717 N N . THR A 1 95 ? 9.093 0.244 -2.743 1.00 75.12 95 THR A N 1
ATOM 718 C CA . THR A 1 95 ? 9.935 1.300 -3.334 1.00 75.12 95 THR A CA 1
ATOM 719 C C . THR A 1 95 ? 11.439 1.002 -3.228 1.00 75.12 95 THR A C 1
ATOM 721 O O . THR A 1 95 ? 12.224 1.397 -4.092 1.00 75.12 95 THR A O 1
ATOM 724 N N . ALA A 1 96 ? 11.876 0.308 -2.172 1.00 76.00 96 ALA A N 1
ATOM 725 C CA . ALA A 1 96 ? 13.270 -0.109 -2.025 1.00 76.00 96 ALA A CA 1
ATOM 726 C C . ALA A 1 96 ? 13.653 -1.207 -3.032 1.00 76.00 96 ALA A C 1
ATOM 728 O O . ALA A 1 96 ? 14.754 -1.170 -3.583 1.00 76.00 96 ALA A O 1
ATOM 729 N N . VAL A 1 97 ? 12.751 -2.162 -3.290 1.00 70.88 97 VAL A N 1
ATOM 730 C CA . VAL A 1 97 ? 12.953 -3.231 -4.282 1.00 70.88 97 VAL A CA 1
ATOM 731 C C . VAL A 1 97 ? 13.053 -2.650 -5.695 1.00 70.88 97 VAL A C 1
ATOM 733 O O . VAL A 1 97 ? 13.929 -3.071 -6.450 1.00 70.88 97 VAL A O 1
ATOM 736 N N . ASP A 1 98 ? 12.270 -1.617 -6.016 1.00 63.84 98 ASP A N 1
ATOM 737 C CA . ASP A 1 98 ? 12.310 -0.935 -7.322 1.00 63.84 98 ASP A CA 1
ATOM 738 C C . ASP A 1 98 ? 13.656 -0.253 -7.630 1.00 63.84 98 ASP A C 1
ATOM 740 O O . ASP A 1 98 ? 13.957 0.068 -8.779 1.00 63.84 98 ASP A O 1
ATOM 744 N N . THR A 1 99 ? 14.497 -0.032 -6.614 1.00 64.81 99 THR A N 1
ATOM 745 C CA . THR A 1 99 ? 15.799 0.638 -6.763 1.00 64.81 99 THR A CA 1
ATOM 746 C C . THR A 1 99 ? 16.921 -0.331 -7.182 1.00 64.81 99 THR A C 1
ATOM 748 O O . THR A 1 99 ? 18.031 0.110 -7.480 1.00 64.81 99 THR A O 1
ATOM 751 N N . VAL A 1 100 ? 16.672 -1.650 -7.228 1.00 61.62 100 VAL A N 1
ATOM 752 C CA . VAL A 1 100 ? 17.700 -2.677 -7.498 1.00 61.62 100 VAL A CA 1
ATOM 753 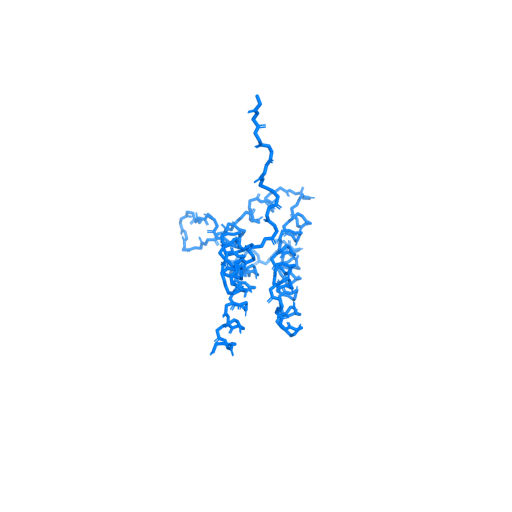C C . VAL A 1 100 ? 17.566 -3.252 -8.926 1.00 61.62 100 VAL A C 1
ATOM 755 O O . VAL A 1 100 ? 16.814 -4.201 -9.135 1.00 61.62 100 VAL A O 1
ATOM 758 N N . PRO A 1 101 ? 18.337 -2.764 -9.922 1.00 55.00 101 PRO A N 1
ATOM 759 C CA . PRO A 1 101 ? 18.185 -3.146 -11.335 1.00 55.00 101 PRO A CA 1
ATOM 760 C C . PRO A 1 101 ? 18.669 -4.566 -11.708 1.00 55.00 101 PRO A C 1
ATOM 762 O O . PRO A 1 101 ? 18.487 -4.979 -12.848 1.00 55.00 101 PRO A O 1
ATOM 765 N N . VAL A 1 102 ? 19.292 -5.321 -10.788 1.00 54.22 102 VAL A N 1
ATOM 766 C CA . VAL A 1 102 ? 19.986 -6.603 -11.082 1.00 54.22 102 VAL A CA 1
ATOM 767 C C . VAL A 1 102 ? 19.343 -7.830 -10.401 1.00 54.22 102 VAL A C 1
ATOM 769 O O . VAL A 1 102 ? 19.781 -8.955 -10.606 1.00 54.22 102 VAL A O 1
ATOM 772 N N . ALA A 1 103 ? 18.256 -7.678 -9.637 1.00 54.16 103 ALA A N 1
ATOM 773 C CA . ALA A 1 103 ? 17.557 -8.814 -9.006 1.00 54.16 103 ALA A CA 1
ATOM 774 C C . ALA A 1 103 ? 16.499 -9.488 -9.922 1.00 54.16 103 ALA A C 1
ATOM 776 O O . ALA A 1 103 ? 15.622 -10.211 -9.446 1.00 54.16 103 ALA A O 1
ATOM 777 N N . GLY A 1 104 ? 16.566 -9.217 -11.230 1.00 53.34 104 GLY A N 1
ATOM 778 C CA . GLY A 1 104 ? 15.440 -9.261 -12.171 1.00 53.34 104 GLY A CA 1
ATOM 779 C C . GLY A 1 104 ? 14.821 -10.620 -12.507 1.00 53.34 104 GLY A C 1
ATOM 780 O O . GLY A 1 104 ? 13.668 -10.634 -12.926 1.00 53.34 104 GLY A O 1
ATOM 781 N N . ASP A 1 105 ? 15.497 -11.749 -12.282 1.00 53.00 105 ASP A N 1
ATOM 782 C CA . ASP A 1 105 ? 14.990 -13.031 -12.806 1.00 53.00 105 ASP A CA 1
ATOM 783 C C . ASP A 1 105 ? 14.307 -13.936 -11.762 1.00 53.00 105 ASP A C 1
ATOM 785 O O . ASP A 1 105 ? 13.641 -14.899 -12.140 1.00 53.00 105 ASP A O 1
ATOM 789 N N . ILE A 1 106 ? 14.436 -13.665 -10.451 1.00 50.69 106 ILE A N 1
ATOM 790 C CA . ILE A 1 106 ? 13.951 -14.584 -9.387 1.00 50.69 106 ILE A CA 1
ATOM 791 C C . ILE A 1 106 ? 13.350 -13.860 -8.163 1.00 50.69 106 ILE A C 1
ATOM 793 O O . ILE A 1 106 ? 12.761 -14.505 -7.297 1.00 50.69 106 ILE A O 1
ATOM 797 N N . PHE A 1 107 ? 13.389 -12.523 -8.078 1.00 51.50 107 PHE A N 1
ATOM 798 C CA . PHE A 1 107 ? 12.639 -11.790 -7.041 1.00 51.50 107 PHE A CA 1
ATOM 799 C C . PHE A 1 107 ? 11.158 -11.645 -7.447 1.00 51.50 107 PHE A C 1
ATOM 801 O O . PHE A 1 107 ? 10.634 -10.553 -7.639 1.00 51.50 107 PHE A O 1
ATOM 808 N N . ASP A 1 108 ? 10.540 -12.811 -7.669 1.00 46.56 108 ASP A N 1
ATOM 809 C CA . ASP A 1 108 ? 9.139 -13.120 -7.952 1.00 46.56 108 ASP A CA 1
ATOM 810 C C . ASP A 1 108 ? 8.204 -11.906 -7.988 1.00 46.56 108 ASP A C 1
ATOM 812 O O . ASP A 1 108 ? 7.811 -11.380 -6.950 1.00 46.56 108 ASP A O 1
ATOM 816 N N . ALA A 1 109 ? 7.749 -11.532 -9.184 1.00 51.28 109 ALA A N 1
ATOM 817 C CA . ALA A 1 109 ? 6.395 -11.021 -9.389 1.00 51.28 109 ALA A CA 1
ATOM 818 C C . ALA A 1 109 ? 5.872 -10.028 -8.329 1.00 51.28 109 ALA A C 1
ATOM 820 O O . ALA A 1 109 ? 4.789 -10.245 -7.785 1.00 51.28 109 ALA A O 1
ATOM 821 N N . ALA A 1 110 ? 6.643 -8.961 -8.092 1.00 58.69 110 ALA A N 1
ATOM 822 C CA . ALA A 1 110 ? 6.319 -7.742 -7.348 1.00 58.69 110 ALA A CA 1
ATOM 823 C C . ALA A 1 110 ? 5.679 -7.967 -5.965 1.00 58.69 110 ALA A C 1
ATOM 825 O O . ALA A 1 110 ? 4.544 -8.428 -5.832 1.00 58.69 110 ALA A O 1
ATOM 826 N N . PHE A 1 111 ? 6.373 -7.580 -4.894 1.00 70.06 111 PHE A N 1
ATOM 827 C CA . PHE A 1 111 ? 5.797 -7.521 -3.552 1.00 70.06 111 PHE A CA 1
ATOM 828 C C . PHE A 1 111 ? 4.576 -6.585 -3.565 1.00 70.06 111 PHE A C 1
ATOM 830 O O . PHE A 1 111 ? 4.724 -5.382 -3.451 1.00 70.06 111 PHE A O 1
ATOM 837 N N . LYS A 1 112 ? 3.372 -7.150 -3.733 1.00 83.56 112 LYS A N 1
ATOM 838 C CA . LYS A 1 112 ? 2.099 -6.427 -3.922 1.00 83.56 112 LYS A CA 1
ATOM 839 C C . LYS A 1 112 ? 1.686 -5.670 -2.660 1.00 83.56 112 LYS A C 1
ATOM 841 O O . LYS A 1 112 ? 0.834 -6.147 -1.896 1.00 83.56 112 LYS A O 1
ATOM 846 N N . ALA A 1 113 ? 2.371 -4.568 -2.367 1.00 86.12 113 ALA A N 1
ATOM 847 C CA . ALA A 1 113 ? 2.265 -3.857 -1.104 1.00 86.12 113 ALA A CA 1
ATOM 848 C C . ALA A 1 113 ? 0.850 -3.325 -0.896 1.00 86.12 113 ALA A C 1
ATOM 850 O O . ALA A 1 113 ? 0.303 -3.446 0.203 1.00 86.12 113 ALA A O 1
ATOM 851 N N . ASN A 1 114 ? 0.209 -2.837 -1.958 1.00 90.12 114 ASN A N 1
ATOM 852 C CA . ASN A 1 114 ? -1.139 -2.291 -1.898 1.00 90.12 114 ASN A CA 1
ATOM 853 C C . ASN A 1 114 ? -2.178 -3.374 -1.594 1.00 90.12 114 ASN A C 1
ATOM 855 O O . ASN A 1 114 ? -3.032 -3.191 -0.722 1.00 90.12 114 ASN A O 1
ATOM 859 N N . LEU A 1 115 ? -2.087 -4.544 -2.234 1.00 91.44 115 LEU A N 1
ATOM 860 C CA . LEU A 1 115 ? -2.967 -5.676 -1.925 1.00 91.44 115 LEU A CA 1
ATOM 861 C C . LEU A 1 115 ? -2.742 -6.218 -0.507 1.00 91.44 115 LEU A C 1
ATOM 863 O O . LEU A 1 115 ? -3.707 -6.558 0.182 1.00 91.44 115 LEU A O 1
ATOM 867 N N . ARG A 1 116 ? -1.490 -6.266 -0.036 1.00 92.06 116 ARG A N 1
ATOM 868 C CA . ARG A 1 116 ? -1.166 -6.650 1.350 1.00 92.06 116 ARG A CA 1
ATOM 869 C C . ARG A 1 116 ? -1.741 -5.653 2.354 1.00 92.06 116 ARG A C 1
ATOM 871 O O . ARG A 1 116 ? -2.289 -6.063 3.375 1.00 92.06 116 ARG A O 1
ATOM 878 N N . ASN A 1 117 ? -1.677 -4.363 2.043 1.00 94.12 117 ASN A N 1
ATOM 879 C CA . ASN A 1 117 ? -2.245 -3.291 2.852 1.00 94.12 117 ASN A CA 1
ATOM 880 C C . ASN A 1 117 ? -3.766 -3.415 2.966 1.00 94.12 117 ASN A C 1
ATOM 882 O O . ASN A 1 117 ? -4.300 -3.369 4.072 1.00 94.12 117 ASN A O 1
ATOM 886 N N . VAL A 1 118 ? -4.459 -3.677 1.855 1.00 94.56 118 VAL A N 1
ATOM 887 C CA . VAL A 1 118 ? -5.903 -3.958 1.871 1.00 94.56 118 VAL A CA 1
ATOM 888 C C . VAL A 1 118 ? -6.222 -5.194 2.716 1.00 94.56 118 VAL A C 1
ATOM 890 O O . VAL A 1 118 ? -7.149 -5.153 3.522 1.00 94.56 118 VAL A O 1
ATOM 893 N N . ALA A 1 119 ? -5.427 -6.263 2.616 1.00 94.44 119 ALA A N 1
ATOM 894 C CA . ALA A 1 119 ? -5.626 -7.463 3.429 1.00 94.44 119 ALA A CA 1
ATOM 895 C C . ALA A 1 119 ? -5.441 -7.204 4.938 1.00 94.44 119 ALA A C 1
ATOM 897 O O . ALA A 1 119 ? -6.147 -7.799 5.752 1.00 94.44 119 ALA A O 1
ATOM 898 N N . LEU A 1 120 ? -4.521 -6.315 5.334 1.00 94.44 120 LEU A N 1
ATOM 899 C CA . LEU A 1 120 ? -4.366 -5.902 6.734 1.00 94.44 120 LEU A CA 1
ATOM 900 C C . LEU A 1 120 ? -5.610 -5.164 7.248 1.00 94.44 120 LEU A C 1
ATOM 902 O O . LEU A 1 120 ? -6.067 -5.453 8.352 1.00 94.44 120 LEU A O 1
ATOM 906 N N . ILE A 1 121 ? -6.179 -4.269 6.436 1.00 93.25 121 ILE A N 1
ATOM 907 C CA . ILE A 1 121 ? -7.416 -3.547 6.765 1.00 93.25 121 ILE A CA 1
ATOM 908 C C . ILE A 1 121 ? -8.584 -4.529 6.918 1.00 93.25 121 ILE A C 1
ATOM 910 O O . ILE A 1 121 ? -9.311 -4.467 7.905 1.00 93.25 121 ILE A O 1
ATOM 914 N N . GLU A 1 122 ? -8.758 -5.460 5.973 1.00 93.81 122 GLU A N 1
ATOM 915 C CA . GLU A 1 122 ? -9.826 -6.471 6.027 1.00 93.81 122 GLU A CA 1
ATOM 916 C C . GLU A 1 122 ? -9.723 -7.342 7.291 1.00 93.81 122 GLU A C 1
ATOM 918 O O . GLU A 1 122 ? -10.727 -7.583 7.960 1.00 93.81 122 GLU A O 1
ATOM 923 N N . ARG A 1 123 ? -8.510 -7.780 7.655 1.00 93.75 123 ARG A N 1
ATOM 924 C CA . ARG A 1 123 ? -8.263 -8.578 8.870 1.00 93.75 123 ARG A CA 1
ATOM 925 C C . ARG A 1 123 ? -8.608 -7.819 10.147 1.00 93.75 123 ARG A C 1
ATOM 927 O O . ARG A 1 123 ? -9.284 -8.368 11.010 1.00 93.75 123 ARG A O 1
ATOM 934 N N . GLU A 1 124 ? -8.163 -6.571 10.256 1.00 92.50 124 GLU A N 1
ATOM 935 C CA . GLU A 1 124 ? -8.452 -5.714 11.408 1.00 92.50 124 GLU A CA 1
ATOM 936 C C . GLU A 1 124 ? -9.960 -5.446 11.535 1.00 92.50 124 GLU A C 1
ATOM 938 O O . GLU A 1 124 ? -10.513 -5.551 12.624 1.00 92.50 124 GLU A O 1
ATOM 943 N N . LEU A 1 125 ? -10.646 -5.144 10.427 1.00 90.19 125 LEU A N 1
ATOM 944 C CA . LEU A 1 125 ? -12.094 -4.914 10.422 1.00 90.19 125 LEU A CA 1
ATOM 945 C C . LEU A 1 125 ? -12.893 -6.166 10.798 1.00 90.19 125 LEU A C 1
ATOM 947 O O . LEU A 1 125 ? -13.893 -6.053 11.503 1.00 90.19 125 LEU A O 1
ATOM 951 N N . ASN A 1 126 ? -12.456 -7.346 10.357 1.00 90.00 126 ASN A N 1
ATOM 952 C CA . ASN A 1 126 ? -13.090 -8.609 10.730 1.00 90.00 126 ASN A CA 1
ATOM 953 C C . ASN A 1 126 ? -12.921 -8.926 12.222 1.00 90.00 126 ASN A C 1
ATOM 955 O O . ASN A 1 126 ? -13.836 -9.484 12.810 1.00 90.00 126 ASN A O 1
ATOM 959 N N . GLY A 1 127 ? -11.798 -8.542 12.839 1.00 85.94 127 GLY A N 1
ATOM 960 C CA . GLY A 1 127 ? -11.567 -8.724 14.278 1.00 85.94 127 GLY A CA 1
ATOM 961 C C . GLY A 1 127 ? -12.327 -7.747 15.187 1.00 85.94 127 GLY A C 1
ATOM 962 O O . GLY A 1 127 ? -12.275 -7.900 16.402 1.00 85.94 127 GLY A O 1
ATOM 963 N N . ARG A 1 128 ? -13.001 -6.733 14.623 1.00 79.56 128 ARG A N 1
ATOM 964 C CA . ARG A 1 128 ? -13.821 -5.745 15.357 1.00 79.56 128 ARG A CA 1
ATOM 965 C C . ARG A 1 128 ? -15.314 -6.089 15.402 1.00 79.56 128 ARG A C 1
ATOM 967 O O . ARG A 1 128 ? -16.067 -5.351 16.034 1.00 79.56 128 ARG A O 1
ATOM 974 N N . ARG A 1 129 ? -15.741 -7.112 14.660 1.00 58.19 129 ARG A N 1
ATOM 975 C CA . ARG A 1 129 ? -17.120 -7.620 14.636 1.00 58.19 129 ARG A CA 1
ATOM 976 C C . ARG A 1 129 ? -17.292 -8.703 15.685 1.00 58.19 129 ARG A C 1
ATOM 978 O O . ARG A 1 129 ? -18.405 -8.755 16.242 1.00 58.19 129 ARG A O 1
#

Foldseek 3Di:
DDDDDPPDPPCPDDLVVVLVVLLVVLLVLLCQQAFVDDDPPDRAGGHVQVVQLVDPPGGLVVSLVSLVVLLVSLVVNVHDPVLSVLLNVLSVVQSVVSVDPPVPPPPPHGSSSSNVSSVSSVVRVVVVD

Radius of gyration: 18.36 Å; chains: 1; bounding box: 60×47×37 Å

Sequence (129 aa):
MVQAGLYTGDVLPPMGADVARRLLRIKRLAWVLDAAFRVPGTRFRVGLDALIGLFPGGGSALMGLVSLYIVWEAWRMGMSRGVLARMVANVVLETAVDTVPVAGDIFDAAFKANLRNVALIERELNGRR

InterPro domains:
  IPR025187 Protein of unknown function DUF4112 [PF13430] (24-125)
  IPR025187 Protein of unknown function DUF4112 [PTHR35519] (18-123)

Secondary structure (DSSP, 8-state):
--------------HHHHHHHHHHHHHHHHHHHHHSEEPTTSS-EE-HHHHHTTSTTSSHHHHHHHHHHHHHHHHHTT--HHHHHHHHHHHHHHHHHTT-TT-TTTSTT---HHHHHHHHHHHHHHTT-

pLDDT: mean 75.82, std 16.24, range [40.91, 95.44]

Organism: NCBI:txid112140